Protein AF-A0A3D1BA73-F1 (afdb_monomer_lite)

Foldseek 3Di:
DKDKDKDWDFPAVDPVVVVVVVVDPPCPDPVVVVCVVPVPDDRDTWIFIWIWDDDPVDTDIGGDGTDDDDD

Structure (mmCIF, N/CA/C/O backbone):
data_AF-A0A3D1BA73-F1
#
_entry.id   AF-A0A3D1BA73-F1
#
loop_
_atom_site.group_PDB
_atom_site.id
_atom_site.type_symbol
_atom_site.label_atom_id
_atom_site.label_alt_id
_atom_site.label_comp_id
_atom_site.label_asym_id
_atom_site.label_entity_id
_atom_site.label_seq_id
_atom_site.pdbx_PDB_ins_code
_atom_site.Cartn_x
_atom_site.Cartn_y
_atom_site.Cartn_z
_atom_site.occupancy
_atom_site.B_iso_or_equiv
_atom_site.auth_seq_id
_atom_site.auth_comp_id
_atom_site.auth_asym_id
_atom_site.auth_atom_id
_atom_site.pdbx_PDB_model_num
ATOM 1 N N . ILE A 1 1 ? -16.719 -5.492 17.656 1.00 86.06 1 ILE A N 1
ATOM 2 C CA . ILE A 1 1 ? -16.423 -6.417 16.546 1.00 86.06 1 ILE A CA 1
ATOM 3 C C . ILE A 1 1 ? -14.953 -6.754 16.578 1.00 86.06 1 ILE A C 1
ATOM 5 O O . ILE A 1 1 ? -14.183 -5.949 17.088 1.00 86.06 1 ILE A O 1
ATOM 9 N N . ASP A 1 2 ? -14.623 -7.937 16.087 1.00 87.69 2 ASP A N 1
ATOM 10 C CA . ASP A 1 2 ? -13.263 -8.414 15.873 1.00 87.69 2 ASP A CA 1
ATOM 11 C C . ASP A 1 2 ? -13.270 -9.060 14.485 1.00 87.69 2 ASP A C 1
ATOM 13 O O . ASP A 1 2 ? -14.001 -10.028 14.252 1.00 87.69 2 ASP A O 1
ATOM 17 N N . ALA A 1 3 ? -12.621 -8.408 13.521 1.00 89.62 3 ALA A N 1
ATOM 18 C CA . ALA A 1 3 ? -12.718 -8.766 12.115 1.00 89.62 3 ALA A CA 1
ATOM 19 C C . ALA A 1 3 ? -11.446 -8.418 11.339 1.00 89.62 3 ALA A C 1
ATOM 21 O O . ALA A 1 3 ? -10.773 -7.424 11.604 1.00 89.62 3 ALA A O 1
ATOM 22 N N . LYS A 1 4 ? -11.174 -9.206 10.295 1.00 89.50 4 LYS A N 1
ATOM 23 C CA . LYS A 1 4 ? -10.083 -8.969 9.344 1.00 89.50 4 LYS A CA 1
ATOM 24 C C . LYS A 1 4 ? -10.632 -8.376 8.054 1.00 89.50 4 LYS A C 1
ATOM 26 O O . LYS A 1 4 ? -11.472 -8.990 7.399 1.00 89.50 4 LYS A O 1
ATOM 31 N N . LEU A 1 5 ? -10.131 -7.204 7.676 1.00 89.38 5 LEU A N 1
ATOM 32 C CA . LEU A 1 5 ? -10.446 -6.546 6.414 1.00 89.38 5 LEU A CA 1
ATOM 33 C C . LEU A 1 5 ? -9.293 -6.746 5.431 1.00 89.38 5 LEU A C 1
ATOM 35 O O . LEU A 1 5 ? -8.163 -6.336 5.691 1.00 89.38 5 LEU A O 1
ATOM 39 N N . LEU A 1 6 ? -9.589 -7.361 4.289 1.00 89.50 6 LEU A N 1
ATOM 40 C CA . LEU A 1 6 ? -8.647 -7.483 3.182 1.00 89.50 6 LEU A CA 1
ATOM 41 C C . LEU A 1 6 ? -8.861 -6.328 2.209 1.00 89.50 6 LEU A C 1
ATOM 43 O O . LEU A 1 6 ? -9.968 -6.128 1.713 1.00 89.50 6 LEU A O 1
ATOM 47 N N . VAL A 1 7 ? -7.794 -5.585 1.927 1.00 84.31 7 VAL A N 1
ATOM 48 C CA . VAL A 1 7 ? -7.801 -4.506 0.938 1.00 84.31 7 VAL A CA 1
ATOM 49 C C . VAL A 1 7 ? -6.835 -4.874 -0.173 1.00 84.31 7 VAL A C 1
ATOM 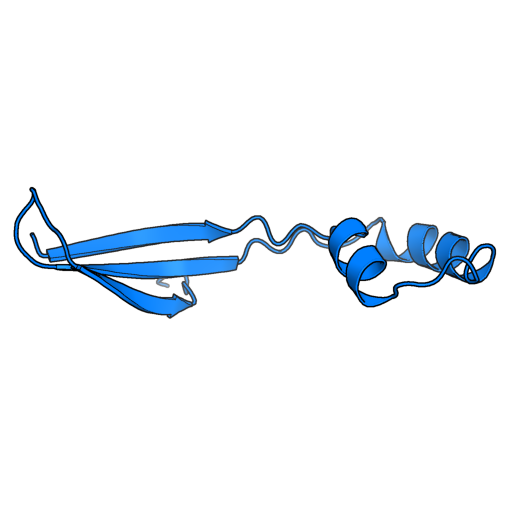51 O O . VAL A 1 7 ? -5.633 -5.013 0.053 1.00 84.31 7 VAL A O 1
ATOM 54 N N . THR A 1 8 ? -7.357 -5.040 -1.384 1.00 83.06 8 THR A N 1
ATOM 55 C CA . THR A 1 8 ? -6.530 -5.220 -2.576 1.00 83.06 8 THR A CA 1
ATOM 56 C C . THR A 1 8 ? -6.167 -3.854 -3.123 1.00 83.06 8 THR A C 1
ATOM 58 O O . THR A 1 8 ? -7.015 -3.132 -3.646 1.00 83.06 8 THR A O 1
ATOM 61 N N . LEU A 1 9 ? -4.895 -3.492 -2.998 1.00 76.81 9 LEU A N 1
ATOM 62 C CA . LEU A 1 9 ? -4.384 -2.281 -3.608 1.00 76.81 9 LEU A CA 1
ATOM 63 C C . LEU A 1 9 ? -4.080 -2.572 -5.083 1.00 76.81 9 LEU A C 1
ATOM 65 O O . LEU A 1 9 ? -3.366 -3.540 -5.382 1.00 76.81 9 LEU A O 1
ATOM 69 N N . PRO A 1 10 ? -4.579 -1.748 -6.021 1.00 65.00 10 PRO A N 1
ATOM 70 C CA . PRO A 1 10 ? -4.156 -1.799 -7.408 1.00 65.00 10 PRO A CA 1
ATOM 71 C C . PRO A 1 10 ? -2.748 -1.207 -7.503 1.00 65.00 10 PRO A C 1
ATOM 73 O O . PRO A 1 10 ? -2.547 -0.076 -7.943 1.00 65.00 10 PRO A O 1
ATOM 76 N N . VAL A 1 11 ? -1.751 -1.992 -7.105 1.00 63.47 11 VAL A N 1
ATOM 77 C CA . VAL A 1 11 ? -0.361 -1.829 -7.547 1.00 63.47 11 VAL A CA 1
ATOM 78 C C . VAL A 1 11 ? -0.336 -2.237 -9.016 1.00 63.47 11 VAL A C 1
ATOM 80 O O . VAL A 1 11 ? 0.053 -3.332 -9.417 1.00 63.47 11 VAL A O 1
ATOM 83 N N . SER A 1 12 ? -0.921 -1.370 -9.837 1.00 60.28 12 SER A N 1
ATOM 84 C CA . SER A 1 12 ? -0.805 -1.507 -11.275 1.00 60.28 12 SER A CA 1
ATOM 85 C C . SER A 1 12 ? 0.669 -1.376 -11.641 1.00 60.28 12 SER A C 1
ATOM 87 O O . SER A 1 12 ? 1.472 -0.811 -10.902 1.00 60.28 12 SER A O 1
ATOM 89 N N . ASN A 1 13 ? 1.038 -1.903 -12.800 1.00 58.38 13 ASN A N 1
ATOM 90 C CA . ASN A 1 13 ? 2.289 -1.537 -13.449 1.00 58.38 13 ASN A CA 1
ATOM 91 C C . ASN A 1 13 ? 2.138 -0.101 -13.987 1.00 58.38 13 ASN A C 1
ATOM 93 O O . ASN A 1 13 ? 2.125 0.137 -15.191 1.00 58.38 13 ASN A O 1
ATOM 97 N N . ASN A 1 14 ? 1.829 0.853 -13.107 1.00 53.00 14 ASN A N 1
ATOM 98 C CA . ASN A 1 14 ? 1.435 2.189 -13.494 1.00 53.00 14 ASN A CA 1
ATOM 99 C C . ASN A 1 14 ? 2.684 3.043 -13.661 1.00 53.00 14 ASN A C 1
ATOM 101 O O . ASN A 1 14 ? 3.140 3.712 -12.733 1.00 53.00 14 ASN A O 1
ATOM 105 N N . LEU A 1 15 ? 3.136 3.093 -14.918 1.00 59.31 15 LEU A N 1
ATOM 106 C CA . LEU A 1 15 ? 3.957 4.169 -15.469 1.00 59.31 15 LEU A CA 1
ATOM 107 C C . LEU A 1 15 ? 3.670 5.548 -14.832 1.00 59.31 15 LEU A C 1
ATOM 109 O O . LEU A 1 15 ? 4.638 6.247 -14.573 1.00 59.31 15 LEU A O 1
ATOM 113 N N . PRO A 1 16 ? 2.421 5.947 -14.493 1.00 60.00 16 PRO A N 1
ATOM 114 C CA . PRO A 1 16 ? 2.146 7.169 -13.731 1.00 60.00 16 PRO A CA 1
ATOM 115 C C . PRO A 1 16 ? 2.916 7.353 -12.413 1.00 60.00 16 PRO A C 1
ATOM 117 O O . PRO A 1 16 ? 3.406 8.449 -12.155 1.00 60.00 16 PRO A O 1
ATOM 120 N N . LEU A 1 17 ? 3.043 6.317 -11.576 1.00 62.81 17 LEU A N 1
ATOM 121 C CA . LEU A 1 17 ? 3.764 6.422 -10.302 1.00 62.81 17 LEU A CA 1
ATOM 122 C C . LEU A 1 17 ? 5.279 6.506 -10.546 1.00 62.81 17 LEU A C 1
ATOM 124 O O . LEU A 1 17 ? 5.975 7.280 -9.894 1.00 62.81 17 LEU A O 1
ATOM 128 N N . ALA A 1 18 ? 5.772 5.759 -11.539 1.00 64.12 18 ALA A N 1
ATOM 129 C CA . ALA A 1 18 ? 7.157 5.839 -11.993 1.00 64.12 18 ALA A CA 1
ATOM 130 C C . ALA A 1 18 ? 7.478 7.223 -12.590 1.00 64.12 18 ALA A C 1
ATOM 132 O O . ALA A 1 18 ? 8.490 7.822 -12.249 1.00 64.12 18 ALA A O 1
ATOM 133 N N . ALA A 1 19 ? 6.589 7.777 -13.415 1.00 62.72 19 ALA A N 1
ATOM 134 C CA . ALA A 1 19 ? 6.715 9.103 -14.011 1.00 62.72 19 ALA A CA 1
ATOM 135 C C . ALA A 1 19 ? 6.694 10.216 -12.951 1.00 62.72 19 ALA A C 1
ATOM 137 O O . ALA A 1 19 ? 7.478 11.160 -13.044 1.00 62.72 19 ALA A O 1
ATOM 138 N N . LEU A 1 20 ? 5.855 10.080 -11.917 1.00 66.19 20 LEU A N 1
ATOM 139 C CA . LEU A 1 20 ? 5.804 11.006 -10.784 1.00 66.19 20 LEU A CA 1
ATOM 140 C C . LEU A 1 20 ? 7.130 11.044 -10.004 1.00 66.19 20 LEU A C 1
ATOM 142 O O . LEU A 1 20 ? 7.570 12.118 -9.611 1.00 66.19 20 LEU A O 1
ATOM 146 N N . ILE A 1 21 ? 7.779 9.891 -9.810 1.00 65.31 21 ILE A N 1
ATOM 147 C CA . ILE A 1 21 ? 9.089 9.788 -9.140 1.00 65.31 21 ILE A CA 1
ATOM 148 C C . ILE A 1 21 ? 10.219 10.327 -10.031 1.00 65.31 21 ILE A C 1
ATOM 150 O O . ILE A 1 21 ? 11.157 10.944 -9.533 1.00 65.31 21 ILE A O 1
ATOM 154 N N . VAL A 1 22 ? 10.140 10.100 -11.346 1.00 66.06 22 VAL A N 1
ATOM 155 C CA . VAL A 1 22 ? 11.192 10.469 -12.309 1.00 66.06 22 VAL A CA 1
ATOM 156 C C . VAL A 1 22 ? 11.227 11.977 -12.593 1.00 66.06 22 VAL A C 1
ATOM 158 O O . VAL A 1 22 ? 12.290 12.501 -12.915 1.00 66.06 22 VAL A O 1
ATOM 161 N N . GLY A 1 23 ? 10.106 12.693 -12.444 1.00 58.97 23 GLY A N 1
ATOM 162 C CA . GLY A 1 23 ? 10.081 14.154 -12.276 1.00 58.97 23 GLY A CA 1
ATOM 163 C C . GLY A 1 23 ? 10.686 15.015 -13.400 1.00 58.97 23 GLY A C 1
ATOM 164 O O . GLY A 1 23 ? 10.869 16.212 -13.185 1.00 58.97 23 GLY A O 1
ATOM 165 N N . ALA A 1 24 ? 11.011 14.468 -14.580 1.00 59.53 24 ALA A N 1
ATOM 166 C CA . ALA A 1 24 ? 11.791 15.190 -15.590 1.00 59.53 24 ALA A CA 1
ATOM 167 C C . ALA A 1 24 ? 11.369 14.903 -17.054 1.00 59.53 24 ALA A C 1
ATOM 169 O O . ALA A 1 24 ? 11.223 13.741 -17.435 1.00 59.53 24 ALA A O 1
ATOM 170 N N . PRO A 1 25 ? 11.261 15.936 -17.920 1.00 56.44 25 PRO A N 1
ATOM 171 C CA . PRO A 1 25 ? 10.883 15.812 -19.338 1.00 56.44 25 PRO A CA 1
ATOM 172 C C . PRO A 1 25 ? 11.985 15.260 -20.274 1.00 56.44 25 PRO A C 1
ATOM 174 O O . PRO A 1 25 ? 11.788 15.197 -21.484 1.00 56.44 25 PRO A O 1
ATOM 177 N N . ALA A 1 26 ? 13.150 14.847 -19.760 1.00 59.00 26 ALA A N 1
ATOM 178 C CA . ALA A 1 26 ? 14.349 14.567 -20.566 1.00 59.00 26 ALA A CA 1
ATOM 179 C C . ALA A 1 26 ? 14.466 13.134 -21.147 1.00 59.00 26 ALA A C 1
ATOM 181 O O . ALA A 1 26 ? 15.489 12.798 -21.740 1.00 59.00 26 ALA A O 1
ATOM 182 N N . ILE A 1 27 ? 13.449 12.273 -21.012 1.00 55.41 27 ILE A N 1
ATOM 183 C CA . ILE A 1 27 ? 13.549 10.827 -21.321 1.00 55.41 27 ILE A CA 1
ATOM 184 C C . ILE A 1 27 ? 12.679 10.419 -22.530 1.00 55.41 27 ILE A C 1
ATOM 186 O O . ILE A 1 27 ? 11.966 9.424 -22.493 1.00 55.41 27 ILE A O 1
ATOM 190 N N . GLY A 1 28 ? 12.703 11.178 -23.629 1.00 60.53 28 GLY A N 1
ATOM 191 C CA . GLY A 1 28 ? 11.849 10.900 -24.801 1.00 60.53 28 GLY A CA 1
ATOM 192 C C . GLY A 1 28 ? 12.215 9.634 -25.600 1.00 60.53 28 GLY A C 1
ATOM 193 O O . GLY A 1 28 ? 11.333 8.958 -26.117 1.00 60.53 28 GLY A O 1
ATOM 194 N N . GLY A 1 29 ? 13.505 9.282 -25.692 1.00 65.44 29 GLY A N 1
ATOM 195 C CA . GLY A 1 29 ? 13.975 8.151 -26.514 1.00 65.44 29 GLY A CA 1
ATOM 196 C C . GLY A 1 29 ? 14.128 6.820 -25.765 1.00 65.44 29 GLY A C 1
ATOM 197 O O . GLY A 1 29 ? 13.749 5.771 -26.277 1.00 65.44 29 GLY A O 1
ATOM 198 N N . ALA A 1 30 ? 14.657 6.849 -24.537 1.00 62.97 30 ALA A N 1
ATOM 199 C CA . ALA A 1 30 ? 14.910 5.638 -23.747 1.00 62.97 30 ALA A CA 1
ATOM 200 C C . ALA A 1 30 ? 13.634 5.057 -23.111 1.00 62.97 30 ALA A C 1
ATOM 202 O O . ALA A 1 30 ? 13.496 3.838 -23.014 1.00 62.97 30 ALA A O 1
ATOM 203 N N . LEU A 1 31 ? 12.669 5.907 -22.735 1.00 62.31 31 LEU A N 1
ATOM 204 C CA . LEU A 1 31 ? 11.405 5.465 -22.138 1.00 62.31 31 LEU A CA 1
ATOM 205 C C . LEU A 1 31 ? 10.541 4.684 -23.143 1.00 62.31 31 LEU A C 1
ATOM 207 O O . LEU A 1 31 ? 9.893 3.720 -22.761 1.00 62.31 31 LEU A O 1
ATOM 211 N N . PHE A 1 32 ? 10.600 5.032 -24.434 1.00 62.44 32 PHE A N 1
ATOM 212 C CA . PHE A 1 32 ? 9.891 4.323 -25.509 1.00 62.44 32 PHE A CA 1
ATOM 213 C C . PHE A 1 32 ? 10.366 2.869 -25.688 1.00 62.44 32 PHE A C 1
ATOM 215 O O . PHE A 1 32 ? 9.573 1.975 -25.980 1.00 62.44 32 PHE A O 1
ATOM 222 N N . VAL A 1 33 ? 11.664 2.612 -25.489 1.00 66.81 33 VAL A N 1
ATOM 223 C CA . VAL A 1 33 ? 12.237 1.255 -25.557 1.00 66.81 33 VAL A CA 1
ATOM 224 C C . VAL A 1 33 ? 11.868 0.448 -24.312 1.00 66.81 33 VAL A C 1
ATOM 226 O O . VAL A 1 33 ? 11.562 -0.738 -24.407 1.00 66.81 33 VAL A O 1
ATOM 229 N N . VAL A 1 34 ? 11.848 1.103 -23.152 1.00 65.50 34 VAL A N 1
ATOM 230 C CA . VAL A 1 34 ? 11.419 0.508 -21.883 1.00 65.50 34 VAL A CA 1
ATOM 231 C C . VAL A 1 34 ? 9.927 0.144 -21.914 1.00 65.50 34 VAL A C 1
ATOM 233 O O . VAL A 1 34 ? 9.573 -0.950 -21.485 1.00 65.50 34 VAL A O 1
ATOM 236 N N . ASP A 1 35 ? 9.071 0.988 -22.496 1.00 61.25 35 ASP A N 1
ATOM 237 C CA . ASP A 1 35 ? 7.626 0.751 -22.652 1.00 61.25 35 ASP A CA 1
ATOM 238 C C . ASP A 1 35 ? 7.326 -0.496 -23.509 1.00 6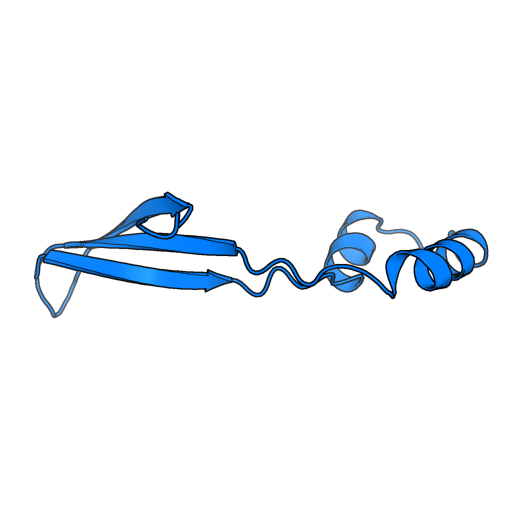1.25 35 ASP A C 1
ATOM 240 O O . ASP A 1 35 ? 6.522 -1.348 -23.134 1.00 61.25 35 ASP A O 1
ATOM 244 N N . LYS A 1 36 ? 8.075 -0.684 -24.606 1.00 62.97 36 LYS A N 1
ATOM 245 C CA . LYS A 1 36 ? 7.988 -1.865 -25.489 1.00 62.97 36 LYS A CA 1
ATOM 246 C C . LYS A 1 36 ? 8.430 -3.183 -24.834 1.00 62.97 36 LYS A C 1
ATOM 248 O O . LYS A 1 36 ? 8.032 -4.237 -25.317 1.00 62.97 36 LYS A O 1
ATOM 253 N N . LEU A 1 37 ? 9.252 -3.142 -23.780 1.00 62.91 37 LEU A N 1
ATOM 254 C CA . LEU A 1 37 ? 9.770 -4.332 -23.084 1.00 62.91 37 LEU A CA 1
ATOM 255 C C . LEU A 1 37 ? 9.053 -4.614 -21.751 1.00 62.91 37 LEU A C 1
ATOM 257 O O . LEU A 1 37 ? 8.898 -5.775 -21.377 1.00 62.91 37 LEU A O 1
ATOM 261 N N . LEU A 1 38 ? 8.608 -3.576 -21.035 1.00 64.00 38 LEU A N 1
ATOM 262 C CA . LEU A 1 38 ? 7.843 -3.683 -19.784 1.00 64.00 38 LEU A CA 1
ATOM 263 C C . LEU A 1 38 ? 6.335 -3.868 -20.012 1.00 64.00 38 LEU A C 1
ATOM 265 O O . LEU A 1 38 ? 5.646 -4.332 -19.103 1.00 64.00 38 LEU A O 1
ATOM 269 N N . GLY A 1 39 ? 5.820 -3.515 -21.196 1.00 57.62 39 GL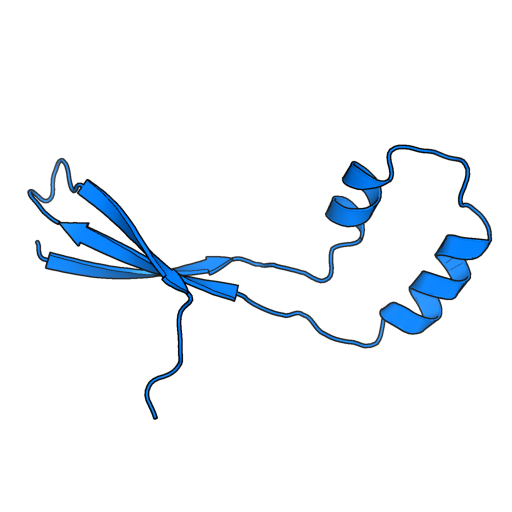Y A N 1
ATOM 270 C CA . GLY A 1 39 ? 4.392 -3.569 -21.522 1.00 57.62 39 GLY A CA 1
ATOM 271 C C . GLY A 1 39 ? 3.761 -4.959 -21.400 1.00 57.62 39 GLY A C 1
ATOM 272 O O . GLY A 1 39 ? 2.580 -5.065 -21.077 1.00 57.62 39 GLY A O 1
ATOM 273 N N . ASP A 1 40 ? 4.545 -6.026 -21.562 1.00 60.03 40 ASP A N 1
ATOM 274 C CA . ASP A 1 40 ? 4.015 -7.392 -21.586 1.00 60.03 40 ASP A CA 1
ATOM 275 C C . ASP A 1 40 ? 3.932 -8.077 -20.218 1.00 60.03 40 ASP A C 1
ATOM 277 O O . ASP A 1 40 ? 3.406 -9.192 -20.141 1.00 60.03 40 ASP A O 1
ATOM 281 N N . LYS A 1 41 ? 4.440 -7.488 -19.120 1.00 56.94 41 LYS A N 1
ATOM 282 C CA . LYS A 1 41 ? 4.545 -8.239 -17.856 1.00 56.94 41 LYS A CA 1
ATOM 283 C C . LYS A 1 41 ? 4.208 -7.479 -16.566 1.00 56.94 41 LYS A C 1
ATOM 285 O O . LYS A 1 41 ? 4.910 -6.587 -16.111 1.00 56.94 41 LYS A O 1
ATOM 290 N N . VAL A 1 42 ? 3.204 -8.079 -15.917 1.00 58.25 42 VAL A N 1
ATOM 291 C CA . VAL A 1 42 ? 2.864 -8.175 -14.485 1.00 58.25 42 VAL A CA 1
ATOM 292 C C . VAL A 1 42 ? 2.121 -6.996 -13.850 1.00 58.25 42 VAL A C 1
ATOM 294 O O . VAL A 1 42 ? 2.688 -6.148 -13.172 1.00 58.25 42 VAL A O 1
ATOM 297 N N . ALA A 1 43 ? 0.789 -7.052 -13.921 1.00 59.47 43 ALA A N 1
ATOM 298 C CA . ALA A 1 43 ? -0.052 -6.490 -12.869 1.00 59.47 43 ALA A CA 1
ATOM 299 C C . ALA A 1 43 ? 0.164 -7.308 -11.582 1.00 59.47 43 ALA A C 1
ATOM 301 O O . ALA A 1 43 ? -0.214 -8.480 -11.518 1.00 59.47 43 ALA A O 1
ATOM 302 N N . ARG A 1 44 ? 0.797 -6.724 -10.559 1.00 62.41 44 ARG A N 1
ATOM 303 C CA . ARG A 1 44 ? 0.956 -7.367 -9.248 1.00 62.41 44 ARG A CA 1
ATOM 304 C C . ARG A 1 44 ? 0.000 -6.716 -8.269 1.00 62.41 44 ARG A C 1
ATOM 306 O O . ARG A 1 44 ? 0.316 -5.679 -7.720 1.00 62.41 44 ARG A O 1
ATOM 313 N N . PHE A 1 45 ? -1.133 -7.348 -7.997 1.00 69.00 45 PHE A N 1
ATOM 314 C CA . PHE A 1 45 ? -2.012 -6.919 -6.912 1.00 69.00 45 PHE A CA 1
ATOM 315 C C . PHE A 1 45 ? -1.368 -7.253 -5.557 1.00 69.00 45 PHE A C 1
ATOM 317 O O . PHE A 1 45 ? -1.062 -8.413 -5.282 1.00 69.00 45 PHE A O 1
ATOM 324 N N . ALA A 1 46 ? -1.160 -6.250 -4.702 1.00 77.31 46 ALA A N 1
ATOM 325 C CA . ALA A 1 46 ? -0.782 -6.447 -3.309 1.00 77.31 46 ALA A CA 1
ATOM 326 C C . ALA A 1 46 ? -2.061 -6.367 -2.485 1.00 77.31 46 ALA A C 1
ATOM 328 O O . ALA A 1 46 ? -2.725 -5.332 -2.441 1.00 77.31 46 ALA A O 1
ATOM 329 N N . THR A 1 47 ? -2.425 -7.478 -1.856 1.00 81.62 47 THR A N 1
ATOM 330 C CA . THR A 1 47 ? -3.489 -7.470 -0.855 1.00 81.62 47 THR A CA 1
ATOM 331 C C . THR A 1 47 ? -2.841 -7.291 0.509 1.00 81.62 47 THR A C 1
ATOM 333 O O . THR A 1 47 ? -1.801 -7.883 0.794 1.00 81.62 47 THR A O 1
ATOM 336 N N . VAL A 1 48 ? -3.425 -6.440 1.339 1.00 89.12 48 VAL A N 1
ATOM 337 C CA . VAL A 1 48 ? -2.989 -6.185 2.713 1.00 89.12 48 VAL A CA 1
ATOM 338 C C . VAL A 1 48 ? -4.139 -6.486 3.661 1.00 89.12 48 VAL A C 1
ATOM 340 O O . VAL A 1 48 ? -5.306 -6.283 3.320 1.00 89.12 48 VAL A O 1
ATOM 343 N N . GLN A 1 49 ? -3.808 -7.001 4.839 1.00 90.12 49 GLN A N 1
ATOM 344 C CA . GLN A 1 49 ? -4.766 -7.310 5.887 1.00 90.12 49 GLN A CA 1
ATOM 345 C C . GLN A 1 49 ? -4.728 -6.217 6.954 1.00 90.12 49 GLN A C 1
ATOM 347 O O . GLN A 1 49 ? -3.662 -5.847 7.448 1.00 90.12 49 GLN A O 1
ATOM 352 N N . TYR A 1 50 ? -5.907 -5.725 7.316 1.00 89.62 50 TYR A N 1
ATOM 353 C CA . TYR A 1 50 ? -6.121 -4.822 8.436 1.00 89.62 50 TYR A CA 1
ATOM 354 C C . TYR A 1 50 ? -6.964 -5.516 9.495 1.00 89.62 50 TYR A C 1
ATOM 356 O O . TYR A 1 50 ? -7.907 -6.243 9.175 1.00 89.62 50 TYR A O 1
ATOM 364 N N . ASN A 1 51 ? -6.633 -5.262 10.754 1.00 92.25 51 ASN A N 1
ATOM 365 C CA . ASN A 1 51 ? -7.451 -5.672 11.879 1.00 92.25 51 ASN A CA 1
ATOM 366 C C . ASN A 1 51 ? -8.455 -4.563 12.221 1.00 92.25 51 ASN A C 1
ATOM 368 O O . ASN A 1 51 ? -8.102 -3.379 12.204 1.00 92.25 51 ASN A O 1
ATOM 372 N N . VAL A 1 52 ? -9.700 -4.948 12.487 1.00 94.12 52 VAL A N 1
ATOM 373 C CA . VAL A 1 52 ? -10.815 -4.051 12.792 1.00 94.12 52 VAL A CA 1
ATOM 374 C C . VAL A 1 52 ? -11.411 -4.454 14.135 1.00 94.12 52 VAL A C 1
ATOM 376 O O . VAL A 1 52 ? -12.115 -5.458 14.244 1.00 94.12 52 VAL A O 1
ATOM 379 N N . GLU A 1 53 ? -11.165 -3.632 15.152 1.00 93.62 53 GLU A N 1
ATOM 380 C CA . GLU A 1 53 ? -11.539 -3.921 16.537 1.00 93.62 53 GLU A CA 1
ATOM 381 C C . GLU A 1 53 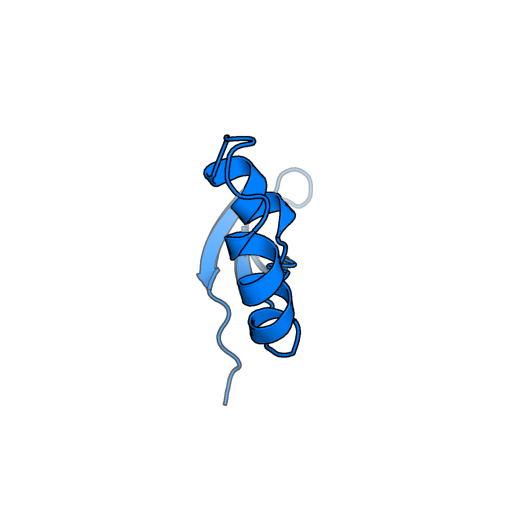? -12.421 -2.821 17.143 1.00 93.62 53 GLU A C 1
ATOM 383 O O . GLU A 1 53 ? -12.344 -1.651 16.774 1.00 93.62 53 GLU A O 1
ATOM 388 N N . GLY A 1 54 ? -13.245 -3.175 18.131 1.00 92.69 54 GLY A N 1
ATOM 389 C CA . GLY A 1 54 ? -13.999 -2.205 18.935 1.00 92.69 54 GLY A CA 1
ATOM 390 C C . GLY A 1 54 ? -15.456 -1.976 18.495 1.00 92.69 54 GLY A C 1
ATOM 391 O O . GLY A 1 54 ? -16.057 -2.841 17.847 1.00 92.69 54 GLY A O 1
ATOM 392 N N . PRO A 1 55 ? -16.096 -0.870 18.926 1.00 94.31 55 PRO A N 1
ATOM 393 C CA . PRO A 1 55 ? -17.519 -0.614 18.686 1.00 94.31 55 PRO A CA 1
ATOM 394 C C . PRO A 1 55 ? -17.843 -0.356 17.210 1.00 94.31 55 PRO A C 1
ATOM 396 O O . PRO A 1 55 ? -17.108 0.342 16.526 1.00 94.31 55 PRO A O 1
ATOM 399 N N . TRP A 1 56 ? -19.007 -0.810 16.733 1.00 87.19 56 TRP A N 1
ATOM 400 C CA . TRP A 1 56 ? -19.439 -0.628 15.333 1.00 87.19 56 TRP A CA 1
ATOM 401 C C . TRP A 1 56 ? -19.514 0.836 14.869 1.00 87.19 56 TRP A C 1
ATOM 403 O O . TRP A 1 56 ? -19.289 1.119 13.698 1.00 87.19 56 TRP A O 1
ATOM 413 N N . LYS A 1 57 ? -19.829 1.772 15.774 1.00 91.19 57 LYS A N 1
ATOM 414 C CA . LYS A 1 57 ? -19.889 3.211 15.458 1.00 91.19 57 LYS A CA 1
ATOM 415 C C . LYS A 1 57 ? -18.511 3.871 15.359 1.00 91.19 57 LYS A C 1
ATOM 417 O O . LYS A 1 57 ? -18.411 4.966 14.818 1.00 91.19 57 LYS A O 1
ATOM 422 N N . SER A 1 58 ? -17.477 3.244 15.909 1.00 90.88 58 SER A N 1
ATOM 423 C CA . SER A 1 58 ? -16.127 3.804 15.988 1.00 90.88 58 SER A CA 1
ATOM 424 C C . SER A 1 58 ? -15.086 2.680 16.070 1.00 90.88 58 SER A C 1
ATOM 426 O O . SER A 1 58 ? -14.419 2.534 17.101 1.00 90.88 58 SER A O 1
ATOM 428 N N . PRO A 1 59 ? -14.984 1.829 15.036 1.00 93.25 59 PRO A N 1
ATOM 429 C CA . PRO A 1 59 ? -14.014 0.752 15.042 1.00 93.25 59 PRO A CA 1
ATOM 430 C C . PRO A 1 59 ? -12.607 1.323 14.857 1.00 93.25 59 PRO A C 1
ATOM 432 O O . PRO A 1 59 ? -12.389 2.287 14.121 1.00 93.25 59 PRO A O 1
ATOM 435 N N . LYS A 1 60 ? -11.636 0.706 15.519 1.00 93.00 60 LYS A N 1
ATOM 436 C CA . LYS A 1 60 ? -10.217 0.978 15.337 1.00 93.00 60 LYS A CA 1
ATOM 437 C C . LYS A 1 60 ? -9.696 0.082 14.220 1.00 93.00 60 LYS A C 1
ATOM 439 O O . LYS A 1 60 ? -9.832 -1.135 14.297 1.00 93.00 60 LYS A O 1
ATOM 444 N N . ILE A 1 61 ? -9.100 0.694 13.200 1.00 92.94 61 ILE A N 1
ATOM 445 C CA . ILE A 1 61 ? -8.519 -0.007 12.051 1.00 92.94 61 ILE A CA 1
ATOM 446 C C . ILE A 1 61 ? -7.000 0.111 12.138 1.00 92.94 61 ILE A C 1
ATOM 448 O O . ILE A 1 61 ? -6.465 1.219 12.174 1.00 92.94 61 ILE A O 1
ATOM 452 N N . THR A 1 62 ? -6.301 -1.020 12.173 1.00 93.00 62 THR A N 1
ATOM 453 C CA . THR A 1 62 ? -4.835 -1.068 12.265 1.00 93.00 62 THR A CA 1
ATOM 454 C C . THR A 1 62 ? -4.252 -2.007 11.227 1.00 93.00 62 THR A C 1
ATOM 456 O O . THR A 1 62 ? -4.807 -3.074 10.969 1.00 93.00 62 THR A O 1
ATOM 459 N N . PHE A 1 63 ? -3.132 -1.608 10.624 1.00 90.81 63 PHE A N 1
ATOM 460 C CA . PHE A 1 63 ? -2.376 -2.480 9.729 1.00 90.81 63 PHE A CA 1
ATOM 461 C C . PHE A 1 63 ? -1.894 -3.714 10.496 1.00 90.81 63 PHE A C 1
ATOM 463 O O . PHE A 1 63 ? -1.361 -3.573 11.595 1.00 90.81 63 PHE A O 1
ATOM 470 N N . ASP A 1 64 ? -2.098 -4.894 9.914 1.00 90.06 64 ASP A N 1
ATOM 471 C CA . ASP A 1 64 ? -1.660 -6.168 10.485 1.00 90.06 64 ASP A CA 1
ATOM 472 C C . ASP A 1 64 ? -0.459 -6.707 9.694 1.00 90.06 64 ASP A C 1
ATOM 474 O O . ASP A 1 64 ? 0.683 -6.605 10.142 1.00 90.06 64 ASP A O 1
ATOM 478 N N . LYS A 1 65 ? -0.688 -7.209 8.472 1.00 85.94 65 LYS A N 1
ATOM 479 C CA . LYS A 1 65 ? 0.376 -7.767 7.619 1.00 85.94 65 LYS A CA 1
ATOM 480 C C . LYS A 1 65 ? 0.001 -7.801 6.131 1.00 85.94 65 LYS A C 1
ATOM 482 O O . LYS A 1 65 ? -1.187 -7.732 5.797 1.00 85.94 65 LYS A O 1
ATOM 487 N N . PRO A 1 66 ? 0.974 -7.944 5.206 1.00 84.62 66 PRO A N 1
ATOM 488 C CA . PRO A 1 66 ? 0.681 -8.306 3.821 1.00 84.62 66 PRO A CA 1
ATOM 489 C C . PRO A 1 66 ? -0.119 -9.613 3.755 1.00 84.62 66 PRO A C 1
ATOM 491 O O . PRO A 1 66 ? 0.110 -10.537 4.538 1.00 84.62 66 PRO A O 1
ATOM 494 N N . PHE A 1 67 ? -1.076 -9.693 2.835 1.00 82.38 67 PHE A N 1
ATOM 495 C CA . PHE A 1 67 ? -1.905 -10.881 2.686 1.00 82.38 67 PHE A CA 1
ATOM 496 C C . PHE A 1 67 ? -1.111 -12.018 2.042 1.00 82.38 67 PHE A C 1
ATOM 498 O O . PHE A 1 67 ? -0.529 -11.868 0.967 1.00 82.38 67 PHE A O 1
ATOM 505 N N . GLU A 1 68 ? -1.161 -13.175 2.688 1.00 78.81 68 GLU A N 1
ATOM 506 C CA . GLU A 1 68 ? -0.618 -14.438 2.201 1.00 78.81 68 GLU A CA 1
ATOM 507 C C . GLU A 1 68 ? -1.796 -15.396 2.044 1.00 78.81 68 GLU A C 1
ATOM 509 O O . GLU A 1 68 ? -2.627 -15.512 2.950 1.00 78.81 68 GLU A O 1
ATOM 514 N N . LYS A 1 69 ? -1.903 -16.062 0.890 1.00 72.56 69 LYS A N 1
ATOM 515 C CA . LYS A 1 69 ? -2.973 -17.035 0.664 1.00 72.56 69 LYS A CA 1
ATOM 516 C C . LYS A 1 69 ? -2.767 -18.223 1.622 1.00 72.56 69 LYS A C 1
ATOM 518 O O . LYS A 1 69 ? -1.665 -18.766 1.635 1.00 72.56 69 LYS A O 1
ATOM 523 N N . PRO A 1 70 ? -3.778 -18.633 2.409 1.00 71.00 70 PRO A N 1
ATOM 524 C CA . PRO A 1 70 ? -3.681 -19.856 3.201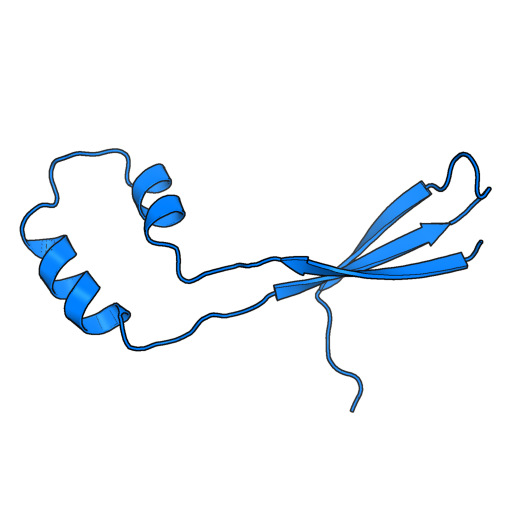 1.00 71.00 70 PRO A CA 1
ATOM 525 C C . PRO A 1 70 ? -3.582 -21.072 2.263 1.00 71.00 70 PRO A C 1
ATOM 527 O O . PRO A 1 70 ? -4.314 -21.132 1.270 1.00 71.00 70 PRO A O 1
ATOM 530 N N . ASN A 1 71 ? -2.641 -21.979 2.556 1.00 63.75 71 ASN A N 1
ATOM 531 C CA . ASN A 1 71 ? -2.432 -23.241 1.831 1.00 63.75 71 ASN A CA 1
ATOM 532 C C . ASN A 1 71 ? -3.549 -24.249 2.106 1.00 63.75 71 ASN A C 1
ATOM 534 O O . ASN A 1 71 ? -4.019 -24.287 3.266 1.00 63.75 71 ASN A O 1
#

Radius of gyration: 18.61 Å; chains: 1; bounding box: 35×39×45 Å

Sequence (71 aa):
IDAKLLVTLPVSNNLPLAALIVGAPAIGGALFVVDKLLGDKVARFATVQYNVEGPWKSPKITFDKPFEKPN

pLDDT: mean 73.93, std 13.73, range [53.0, 94.31]

Secondary structure (DSSP, 8-state):
-EEEEEEEE-----HHHHHHHH--TT-TTHH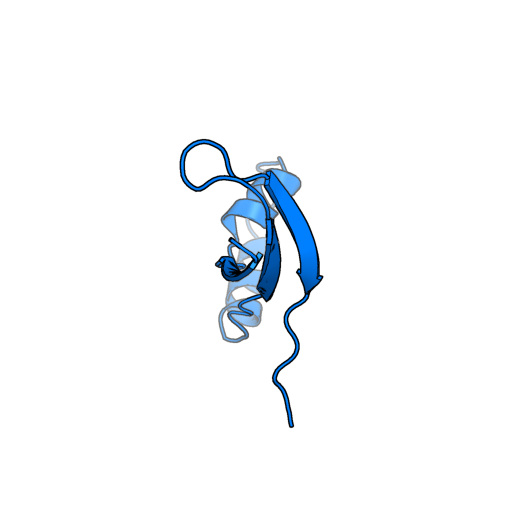HHHHHHHTTS----EEEEEEEES-TTS-EEEEEEE-----